Protein AF-A0A2L0AEU3-F1 (afdb_monomer_lite)

Structure (mmCIF, N/CA/C/O backbone):
data_AF-A0A2L0AEU3-F1
#
_entry.id   AF-A0A2L0AEU3-F1
#
loop_
_atom_site.group_PDB
_atom_site.id
_atom_site.type_symbol
_atom_site.label_atom_id
_atom_site.label_alt_id
_atom_site.label_comp_id
_atom_site.label_asym_id
_atom_site.label_entity_id
_atom_site.label_seq_id
_atom_site.pdbx_PDB_ins_code
_atom_site.Cartn_x
_atom_site.Cartn_y
_atom_site.Cartn_z
_atom_site.occupancy
_atom_site.B_iso_or_equiv
_atom_site.auth_seq_id
_atom_site.auth_comp_id
_atom_site.auth_asym_id
_atom_site.auth_atom_id
_atom_site.pdbx_PDB_model_num
ATOM 1 N N . MET A 1 1 ? -50.085 -30.627 -46.571 1.00 48.84 1 MET A N 1
ATOM 2 C CA . MET A 1 1 ? -48.991 -30.642 -47.568 1.00 48.84 1 MET A CA 1
ATOM 3 C C . MET A 1 1 ? -47.968 -29.593 -47.176 1.00 48.84 1 MET A C 1
ATOM 5 O O . MET A 1 1 ? -48.376 -28.457 -46.988 1.00 48.84 1 MET A O 1
ATOM 9 N N . GLY A 1 2 ? -46.689 -29.952 -47.045 1.00 48.53 2 GLY A N 1
ATOM 10 C CA . GLY A 1 2 ? -45.619 -28.964 -46.838 1.00 48.53 2 GLY A CA 1
ATOM 11 C C . GLY A 1 2 ? -44.464 -29.453 -45.970 1.00 48.53 2 GLY A C 1
ATOM 12 O O . GLY A 1 2 ? -44.233 -28.909 -44.905 1.00 48.53 2 GLY A O 1
ATOM 13 N N . LEU A 1 3 ? -43.831 -30.529 -46.438 1.00 50.44 3 LEU A N 1
ATOM 14 C CA . LEU A 1 3 ? -42.564 -31.155 -46.047 1.00 50.44 3 LEU A CA 1
ATOM 15 C C . LEU A 1 3 ? -41.713 -30.482 -44.942 1.00 50.44 3 LEU A C 1
ATOM 17 O O . LEU A 1 3 ? -41.076 -29.451 -45.139 1.00 50.44 3 LEU A O 1
ATOM 21 N N . VAL A 1 4 ? -41.628 -31.187 -43.813 1.00 47.75 4 VAL A N 1
ATOM 22 C CA . VAL A 1 4 ? -40.606 -31.059 -42.771 1.00 47.75 4 VAL A CA 1
ATOM 23 C C . VAL A 1 4 ? -39.294 -31.625 -43.324 1.00 47.75 4 VAL A C 1
ATOM 25 O O . VAL A 1 4 ? -39.238 -32.816 -43.628 1.00 47.75 4 VAL A O 1
ATOM 28 N N . LEU A 1 5 ? -38.242 -30.811 -43.450 1.00 52.09 5 LEU A N 1
ATOM 29 C CA . LEU A 1 5 ? -36.893 -31.313 -43.724 1.00 52.09 5 LEU A CA 1
ATOM 30 C C . LEU A 1 5 ? -36.106 -31.375 -42.411 1.00 52.09 5 LEU A C 1
ATOM 32 O O . LEU A 1 5 ? -35.445 -30.424 -42.003 1.00 52.09 5 LEU A O 1
ATOM 36 N N . ALA A 1 6 ? -36.232 -32.517 -41.737 1.00 53.06 6 ALA A N 1
ATOM 37 C CA . ALA A 1 6 ? -35.379 -32.919 -40.632 1.00 53.06 6 ALA A CA 1
ATOM 38 C C . ALA A 1 6 ? -34.001 -33.316 -41.186 1.00 53.06 6 ALA A C 1
ATOM 40 O O . ALA A 1 6 ? -33.877 -34.330 -41.871 1.00 53.06 6 ALA A O 1
ATOM 41 N N . MET A 1 7 ? -32.969 -32.520 -40.905 1.00 55.75 7 MET A N 1
ATOM 42 C CA . MET A 1 7 ? -31.580 -32.940 -41.102 1.00 55.75 7 MET A CA 1
ATOM 43 C C . MET A 1 7 ? -31.119 -33.702 -39.859 1.00 55.75 7 MET A C 1
ATOM 45 O O . MET A 1 7 ? -31.193 -33.213 -38.733 1.00 55.75 7 MET A O 1
ATOM 49 N N . LEU A 1 8 ? -30.714 -34.943 -40.113 1.00 56.66 8 LEU A N 1
ATOM 50 C CA . LEU A 1 8 ? -30.358 -35.987 -39.167 1.00 56.66 8 LEU A CA 1
ATOM 51 C C . LEU A 1 8 ? -29.141 -35.618 -38.308 1.00 56.66 8 LEU A C 1
ATOM 53 O O . LEU A 1 8 ? -28.083 -35.245 -38.809 1.00 56.66 8 LEU A O 1
ATOM 57 N N . THR A 1 9 ? -29.279 -35.866 -37.009 1.00 51.97 9 THR A N 1
ATOM 58 C CA . THR A 1 9 ? -28.184 -36.098 -36.070 1.00 51.97 9 THR A CA 1
ATOM 59 C C . THR A 1 9 ? -27.458 -37.397 -36.428 1.00 51.97 9 THR A C 1
ATOM 61 O O . THR A 1 9 ? -28.048 -38.475 -36.339 1.00 51.97 9 THR A O 1
ATOM 64 N N . ALA A 1 10 ? -26.173 -37.314 -36.762 1.00 57.69 10 ALA A N 1
ATOM 65 C CA . ALA A 1 10 ? -25.262 -38.454 -36.754 1.00 57.69 10 ALA A CA 1
ATOM 66 C C . ALA A 1 10 ? -24.103 -38.135 -35.805 1.00 57.69 10 ALA A C 1
ATOM 68 O O . ALA A 1 10 ? -23.153 -37.439 -36.156 1.00 57.69 10 ALA A O 1
ATOM 69 N N . GLY A 1 11 ? -24.217 -38.620 -34.569 1.00 49.72 11 GLY A N 1
ATOM 70 C CA . GLY A 1 11 ? -23.072 -38.773 -33.687 1.00 49.72 11 GLY A CA 1
ATOM 71 C C . GLY A 1 11 ? -22.268 -39.997 -34.113 1.00 49.72 11 GLY A C 1
ATOM 72 O O . GLY A 1 11 ? -22.802 -41.100 -34.144 1.00 49.72 11 GLY A O 1
ATOM 73 N N . CYS A 1 12 ? -20.977 -39.806 -34.375 1.00 54.62 12 CYS A N 1
ATOM 74 C CA . CYS A 1 12 ? -19.969 -40.854 -34.268 1.00 54.62 12 CYS A CA 1
ATOM 75 C C . CYS A 1 12 ? -18.739 -40.264 -33.573 1.00 54.62 12 CYS A C 1
ATOM 77 O O . CYS A 1 12 ? -17.966 -39.504 -34.148 1.00 54.62 12 CYS A O 1
ATOM 79 N N . SER A 1 13 ? -18.580 -40.622 -32.303 1.00 44.75 13 SER A N 1
ATOM 80 C CA . SER A 1 13 ? -17.341 -40.487 -31.548 1.00 44.75 13 SER A CA 1
ATOM 81 C C . SER A 1 13 ? -16.258 -41.396 -32.137 1.00 44.75 13 SER A C 1
ATOM 83 O O . SER A 1 13 ? -16.485 -42.600 -32.208 1.00 44.75 13 SER A O 1
ATOM 85 N N . ARG A 1 14 ? -15.068 -40.866 -32.451 1.00 47.88 14 ARG A N 1
ATOM 86 C CA . ARG A 1 14 ? -13.763 -41.486 -32.126 1.00 47.88 14 ARG A CA 1
ATOM 87 C C . ARG A 1 14 ? -12.619 -40.533 -32.498 1.00 47.88 14 ARG A C 1
ATOM 89 O O . ARG A 1 14 ? -12.426 -40.209 -33.663 1.00 47.88 14 ARG A O 1
ATOM 96 N N . ALA A 1 15 ? -11.845 -40.127 -31.497 1.00 51.28 15 ALA A N 1
ATOM 97 C CA . ALA A 1 15 ? -10.511 -39.574 -31.692 1.00 51.28 15 ALA A CA 1
ATOM 98 C C . ALA A 1 15 ? -9.550 -40.685 -32.161 1.00 51.28 15 ALA A C 1
ATOM 100 O O . ALA A 1 15 ? -9.611 -41.785 -31.599 1.00 51.28 15 ALA A O 1
ATOM 101 N N . PRO A 1 16 ? -8.631 -40.425 -33.107 1.00 52.62 16 PRO A N 1
ATOM 102 C CA . PRO A 1 16 ? -7.415 -41.206 -33.218 1.00 52.62 16 PRO A CA 1
ATOM 103 C C . PRO A 1 16 ? -6.372 -40.631 -32.252 1.00 52.62 16 PRO A C 1
ATOM 105 O O . PRO A 1 16 ? -5.873 -39.518 -32.410 1.00 52.62 16 PRO A O 1
ATOM 108 N N . ALA A 1 17 ? -6.085 -41.409 -31.212 1.00 43.78 17 ALA A N 1
ATOM 109 C CA . ALA A 1 17 ? -4.889 -41.275 -30.404 1.00 43.78 17 ALA A CA 1
ATOM 110 C C . ALA A 1 17 ? -3.723 -41.925 -31.161 1.00 43.78 17 ALA A C 1
ATOM 112 O O . ALA A 1 17 ? -3.567 -43.132 -31.104 1.00 43.78 17 ALA A O 1
ATOM 113 N N . GLU A 1 18 ? -2.921 -41.128 -31.857 1.00 39.44 18 GLU A N 1
ATOM 114 C CA . GLU A 1 18 ? -1.582 -41.480 -32.349 1.00 39.44 18 GLU A CA 1
ATOM 115 C C . GLU A 1 18 ? -0.962 -40.134 -32.745 1.00 39.44 18 GLU A C 1
ATOM 117 O O . GLU A 1 18 ? -1.414 -39.483 -33.674 1.00 39.44 18 GLU A O 1
ATOM 122 N N . GLN A 1 19 ? -0.068 -39.533 -31.966 1.00 41.22 19 GLN A N 1
ATOM 123 C CA . GLN A 1 19 ? 1.289 -40.028 -31.823 1.00 41.22 19 GLN A CA 1
ATOM 124 C C . GLN A 1 19 ? 1.893 -39.473 -30.524 1.00 41.22 19 GLN A C 1
ATOM 126 O O . GLN A 1 19 ? 2.400 -38.353 -30.466 1.00 41.22 19 GLN A O 1
ATOM 131 N N . ARG A 1 20 ? 1.848 -40.274 -29.451 1.00 46.00 20 ARG A N 1
ATOM 132 C CA . ARG A 1 20 ? 2.764 -40.100 -28.320 1.00 46.00 20 ARG A CA 1
ATOM 133 C C . ARG A 1 20 ? 4.155 -40.456 -28.831 1.00 46.00 20 ARG A C 1
ATOM 135 O O . ARG A 1 20 ? 4.507 -41.631 -28.884 1.00 46.00 20 ARG A O 1
ATOM 142 N N . ARG A 1 21 ? 4.950 -39.455 -29.203 1.00 48.62 21 ARG A N 1
ATOM 143 C CA . ARG A 1 21 ? 6.402 -39.622 -29.192 1.00 48.62 21 ARG A CA 1
ATOM 144 C C . ARG A 1 21 ? 6.803 -39.612 -27.721 1.00 48.62 21 ARG A C 1
ATOM 146 O O . ARG A 1 21 ? 6.841 -38.570 -27.077 1.00 48.62 21 ARG A O 1
ATOM 153 N N . ALA A 1 22 ? 6.934 -40.811 -27.168 1.00 45.62 22 ALA A N 1
ATOM 154 C CA . ALA A 1 22 ? 7.604 -41.020 -25.904 1.00 45.62 22 ALA A CA 1
ATOM 155 C C . ALA A 1 22 ? 9.075 -40.665 -26.115 1.00 45.62 22 ALA A C 1
ATOM 157 O O . ALA A 1 22 ? 9.772 -41.357 -26.851 1.00 45.62 22 ALA A O 1
ATOM 158 N N . GLU A 1 23 ? 9.529 -39.594 -25.480 1.00 48.97 23 GLU A N 1
ATOM 159 C CA . GLU A 1 23 ? 10.949 -39.379 -25.255 1.00 48.97 23 GLU A CA 1
ATOM 160 C C . GLU A 1 23 ? 11.122 -39.039 -23.778 1.00 48.97 23 GLU A C 1
ATOM 162 O O . GLU A 1 23 ? 10.753 -37.969 -23.302 1.00 48.97 23 GLU A O 1
ATOM 167 N N . ALA A 1 24 ? 11.585 -40.033 -23.030 1.00 54.53 24 ALA A N 1
ATOM 168 C CA . ALA A 1 24 ? 12.117 -39.903 -21.686 1.00 54.53 24 ALA A CA 1
ATOM 169 C C . ALA A 1 24 ? 13.167 -41.013 -21.499 1.00 54.53 24 ALA A C 1
ATOM 171 O O . ALA A 1 24 ? 12.990 -42.085 -22.084 1.00 54.53 24 ALA A O 1
ATOM 172 N N . PRO A 1 25 ? 14.186 -40.851 -20.639 1.00 46.66 25 PRO A N 1
ATOM 173 C CA . PRO A 1 25 ? 14.686 -39.629 -20.010 1.00 46.66 25 PRO A CA 1
ATOM 174 C C . PRO A 1 25 ? 16.158 -39.370 -20.395 1.00 46.66 25 PRO A C 1
ATOM 176 O O . PRO A 1 25 ? 16.988 -40.277 -20.347 1.00 46.66 25 PRO A O 1
ATOM 179 N N . ALA A 1 26 ? 16.518 -38.125 -20.715 1.00 47.47 26 ALA A N 1
ATOM 180 C CA . ALA A 1 26 ? 17.917 -37.727 -20.608 1.00 47.47 26 ALA A CA 1
ATOM 181 C C . ALA A 1 26 ? 18.204 -37.495 -19.121 1.00 47.47 26 ALA A C 1
ATOM 183 O O . ALA A 1 26 ? 17.521 -36.733 -18.438 1.00 47.47 26 ALA A O 1
ATOM 184 N N . THR A 1 27 ? 19.155 -38.268 -18.629 1.00 50.38 27 THR A N 1
ATOM 185 C CA . THR A 1 27 ? 19.671 -38.314 -17.269 1.00 50.38 27 THR A CA 1
ATOM 186 C C . THR A 1 27 ? 20.033 -36.939 -16.722 1.00 50.38 27 THR A C 1
ATOM 188 O O . THR A 1 27 ? 20.558 -36.085 -17.430 1.00 50.38 27 THR A O 1
ATOM 191 N N . ALA A 1 28 ? 19.776 -36.763 -15.427 1.00 47.03 28 ALA A N 1
ATOM 192 C CA . ALA A 1 28 ? 20.256 -35.647 -14.639 1.00 47.03 28 ALA A CA 1
ATOM 193 C C . ALA A 1 28 ? 21.783 -35.514 -14.736 1.00 47.03 28 ALA A C 1
ATOM 195 O O . ALA A 1 28 ? 22.503 -36.457 -14.419 1.00 47.03 28 ALA A O 1
ATOM 196 N N . GLU A 1 29 ? 22.255 -34.313 -15.058 1.00 42.41 29 GLU A N 1
ATOM 197 C CA . GLU A 1 29 ? 23.550 -33.834 -14.591 1.00 42.41 29 GLU A CA 1
ATOM 198 C C . GLU A 1 29 ? 23.344 -32.480 -13.919 1.00 42.41 29 GLU A C 1
ATOM 200 O O . GLU A 1 29 ? 23.136 -31.441 -14.545 1.00 42.41 29 GLU A O 1
ATOM 205 N N . ALA A 1 30 ? 23.353 -32.527 -12.590 1.00 50.22 30 ALA A N 1
ATOM 206 C CA . ALA A 1 30 ? 23.619 -31.372 -11.770 1.00 50.22 30 ALA A CA 1
ATOM 207 C C . ALA A 1 30 ? 25.070 -30.950 -12.024 1.00 50.22 30 ALA A C 1
ATOM 209 O O . ALA A 1 30 ? 25.998 -31.606 -11.559 1.00 50.22 30 ALA A O 1
ATOM 210 N N . VAL A 1 31 ? 25.265 -29.831 -12.716 1.00 47.94 31 VAL A N 1
ATOM 211 C CA . VAL A 1 31 ? 26.509 -29.066 -12.630 1.00 47.94 31 VAL A CA 1
ATOM 212 C C . VAL A 1 31 ? 26.200 -27.751 -11.940 1.00 47.94 31 VAL A C 1
ATOM 214 O O . VAL A 1 31 ? 25.937 -26.712 -12.536 1.00 47.94 31 VAL A O 1
ATOM 217 N N . ASN A 1 32 ? 26.210 -27.846 -10.613 1.00 54.28 32 ASN A N 1
ATOM 218 C CA . ASN A 1 32 ? 26.550 -26.734 -9.752 1.00 54.28 32 ASN A CA 1
ATOM 219 C C . ASN A 1 32 ? 27.941 -26.235 -10.173 1.00 54.28 32 ASN A C 1
ATOM 221 O O . ASN A 1 32 ? 28.959 -26.786 -9.765 1.00 54.28 32 ASN A O 1
ATOM 225 N N . ALA A 1 33 ? 27.972 -25.228 -11.033 1.00 46.72 33 ALA A N 1
ATOM 226 C CA . ALA A 1 33 ? 29.150 -24.425 -11.289 1.00 46.72 33 ALA A CA 1
ATOM 227 C C . ALA A 1 33 ? 28.758 -22.972 -11.037 1.00 46.72 33 ALA A C 1
ATOM 229 O O . ALA A 1 33 ? 28.562 -22.179 -11.956 1.00 46.72 33 ALA A O 1
ATOM 230 N N . ALA A 1 34 ? 28.636 -22.633 -9.752 1.00 49.84 34 ALA A N 1
ATOM 231 C CA . ALA A 1 34 ? 28.973 -21.294 -9.312 1.00 49.84 34 ALA A CA 1
ATOM 232 C C . ALA A 1 34 ? 30.407 -21.032 -9.790 1.00 49.84 34 ALA A C 1
ATOM 234 O O . ALA A 1 34 ? 31.375 -21.506 -9.194 1.00 49.84 34 ALA A O 1
ATOM 235 N N . ALA A 1 35 ? 30.541 -20.349 -10.926 1.00 51.91 35 ALA A N 1
ATOM 236 C CA . ALA A 1 35 ? 31.807 -19.753 -11.295 1.00 51.91 35 ALA A CA 1
ATOM 237 C C . ALA A 1 35 ? 32.244 -18.885 -10.105 1.00 51.91 35 ALA A C 1
ATOM 239 O O . ALA A 1 35 ? 31.406 -18.144 -9.575 1.00 51.91 35 ALA A O 1
ATOM 240 N N . PRO A 1 36 ? 33.504 -18.962 -9.645 1.00 48.50 36 PRO A N 1
ATOM 241 C CA . PRO A 1 36 ? 33.986 -17.964 -8.716 1.00 48.50 36 PRO A CA 1
ATOM 242 C C . PRO A 1 36 ? 33.870 -16.631 -9.449 1.00 48.50 36 PRO A C 1
ATOM 244 O O . PRO A 1 36 ? 34.600 -16.376 -10.408 1.00 48.50 36 PRO A O 1
ATOM 247 N N . VAL A 1 37 ? 32.928 -15.788 -9.018 1.00 53.03 37 VAL A N 1
ATOM 248 C CA . VAL A 1 37 ? 33.073 -14.352 -9.227 1.00 53.03 37 VAL A CA 1
ATOM 249 C C . VAL A 1 37 ? 34.494 -14.040 -8.762 1.00 53.03 37 VAL A C 1
ATOM 251 O O . VAL A 1 37 ? 34.820 -14.361 -7.612 1.00 53.03 37 VAL A O 1
ATOM 254 N N . PRO A 1 38 ? 35.391 -13.541 -9.633 1.00 56.31 38 PRO A N 1
ATOM 255 C CA . PRO A 1 38 ? 36.678 -13.089 -9.154 1.00 56.31 38 PRO A CA 1
ATOM 256 C C . PRO A 1 38 ? 36.357 -12.082 -8.061 1.00 56.31 38 PRO A C 1
ATOM 258 O O . PRO A 1 38 ? 35.607 -11.133 -8.295 1.00 56.31 38 PRO A O 1
ATOM 261 N N . ASN A 1 39 ? 36.842 -12.361 -6.851 1.00 52.66 39 ASN A N 1
ATOM 262 C CA . ASN A 1 39 ? 36.797 -11.422 -5.750 1.00 52.66 39 ASN A CA 1
ATOM 263 C C . ASN A 1 39 ? 37.602 -10.219 -6.236 1.00 52.66 39 ASN A C 1
ATOM 265 O O . ASN A 1 39 ? 38.831 -10.213 -6.166 1.00 52.66 39 ASN A O 1
ATOM 269 N N . ALA A 1 40 ? 36.919 -9.275 -6.878 1.00 49.38 40 ALA A N 1
ATOM 270 C CA . ALA A 1 40 ? 37.499 -8.023 -7.277 1.00 49.38 40 ALA A CA 1
ATOM 271 C C . ALA A 1 40 ? 37.819 -7.344 -5.958 1.00 49.38 40 ALA A C 1
ATOM 273 O O . ALA A 1 40 ? 36.938 -6.811 -5.287 1.00 49.38 40 ALA A O 1
ATOM 274 N N . THR A 1 41 ? 39.080 -7.453 -5.551 1.00 48.78 41 THR A N 1
ATOM 275 C CA . THR A 1 41 ? 39.657 -6.607 -4.527 1.00 48.78 41 THR A CA 1
ATOM 276 C C . THR A 1 41 ? 39.339 -5.189 -4.964 1.00 48.78 41 THR A C 1
ATOM 278 O O . THR A 1 41 ? 39.966 -4.661 -5.883 1.00 48.78 41 THR A O 1
ATOM 281 N N . VAL A 1 42 ? 38.319 -4.591 -4.353 1.00 50.78 42 VAL A N 1
ATOM 282 C CA . VAL A 1 42 ? 38.135 -3.151 -4.386 1.00 50.78 42 VAL A CA 1
ATOM 283 C C . VAL A 1 42 ? 39.385 -2.627 -3.703 1.00 50.78 42 VAL A C 1
ATOM 285 O O . VAL A 1 42 ? 39.515 -2.655 -2.480 1.00 50.78 42 VAL A O 1
ATOM 288 N N . ALA A 1 43 ? 40.379 -2.276 -4.518 1.00 47.28 43 ALA A N 1
ATOM 289 C CA . ALA A 1 43 ? 41.467 -1.439 -4.081 1.00 47.28 43 ALA A CA 1
ATOM 290 C C . ALA A 1 43 ? 40.792 -0.241 -3.423 1.00 47.28 43 ALA A C 1
ATOM 292 O O . ALA A 1 43 ? 39.937 0.402 -4.033 1.00 47.28 43 ALA A O 1
ATOM 293 N N . ASN A 1 44 ? 41.111 -0.014 -2.154 1.00 59.69 44 ASN A N 1
ATOM 294 C CA . ASN A 1 44 ? 40.694 1.170 -1.437 1.00 59.69 44 ASN A CA 1
ATOM 295 C C . ASN A 1 44 ? 41.317 2.365 -2.169 1.00 59.69 44 ASN A C 1
ATOM 297 O O . ASN A 1 44 ? 42.465 2.731 -1.916 1.00 59.69 44 ASN A O 1
ATOM 301 N N . VAL A 1 45 ? 40.610 2.895 -3.167 1.00 52.00 45 VAL A N 1
ATOM 302 C CA . VAL A 1 45 ? 40.982 4.135 -3.830 1.00 52.00 45 VAL A CA 1
ATOM 303 C C . VAL A 1 45 ? 40.692 5.205 -2.797 1.00 52.00 45 VAL A C 1
ATOM 305 O O . VAL A 1 45 ? 39.542 5.587 -2.592 1.00 52.00 45 VAL A O 1
ATOM 308 N N . ALA A 1 46 ? 41.744 5.619 -2.092 1.00 53.47 46 ALA A N 1
ATOM 309 C CA . ALA A 1 46 ? 41.711 6.800 -1.256 1.00 53.47 46 ALA A CA 1
ATOM 310 C C . ALA A 1 46 ? 41.113 7.936 -2.092 1.00 53.47 46 ALA A C 1
ATOM 312 O O . ALA A 1 46 ? 41.667 8.311 -3.129 1.00 53.47 46 ALA A O 1
ATOM 313 N N . ALA A 1 47 ? 39.949 8.425 -1.669 1.00 52.09 47 ALA A N 1
ATOM 314 C CA . ALA A 1 47 ? 39.353 9.609 -2.254 1.00 52.09 47 ALA A CA 1
ATOM 315 C C . ALA A 1 47 ? 40.388 10.748 -2.218 1.00 52.09 47 ALA A C 1
ATOM 317 O O . ALA A 1 47 ? 41.124 10.863 -1.230 1.00 52.09 47 ALA A O 1
ATOM 318 N N . PRO A 1 48 ? 40.479 11.586 -3.265 1.00 51.16 48 PRO A N 1
ATOM 319 C CA . PRO A 1 48 ? 41.255 12.809 -3.172 1.00 51.16 48 PRO A CA 1
ATOM 320 C C . PRO A 1 48 ? 40.675 13.637 -2.025 1.00 51.16 48 PRO A C 1
ATOM 322 O O . PRO A 1 48 ? 39.508 14.024 -2.058 1.00 51.16 48 PRO A O 1
ATOM 325 N N . VAL A 1 49 ? 41.492 13.862 -0.997 1.00 55.56 49 VAL A N 1
ATOM 326 C CA . VAL A 1 49 ? 41.219 14.822 0.070 1.00 55.56 49 VAL A CA 1
ATOM 327 C C . VAL A 1 49 ? 41.130 16.202 -0.571 1.00 55.56 49 VAL A C 1
ATOM 329 O O . VAL A 1 49 ? 42.131 16.867 -0.824 1.00 55.56 49 VAL A O 1
ATOM 332 N N . VAL A 1 50 ? 39.915 16.598 -0.934 1.00 55.38 50 VAL A N 1
ATOM 333 C CA . VAL A 1 50 ? 39.612 18.000 -1.176 1.00 55.38 50 VAL A CA 1
ATOM 334 C C . VAL A 1 50 ? 39.712 18.690 0.178 1.00 55.38 50 VAL A C 1
ATOM 336 O O . VAL A 1 50 ? 39.055 18.303 1.141 1.00 55.38 50 VAL A O 1
ATOM 339 N N . ASP A 1 51 ? 40.638 19.638 0.260 1.00 56.81 51 ASP A N 1
ATOM 340 C CA . ASP A 1 51 ? 40.878 20.491 1.418 1.00 56.81 51 ASP A CA 1
ATOM 341 C C . ASP A 1 51 ? 39.652 21.408 1.579 1.00 56.81 51 ASP A C 1
ATOM 343 O O . ASP A 1 51 ? 39.584 22.506 1.024 1.00 56.81 51 ASP A O 1
ATOM 347 N N . GLU A 1 52 ? 38.603 20.896 2.226 1.00 55.47 52 GLU A N 1
ATOM 348 C CA . GLU A 1 52 ? 37.441 21.693 2.601 1.00 55.47 52 GLU A CA 1
ATOM 349 C C . GLU A 1 52 ? 37.768 22.452 3.895 1.00 55.47 52 GLU A C 1
ATOM 351 O O . GLU A 1 52 ? 38.140 21.827 4.896 1.00 55.47 52 GLU A O 1
ATOM 356 N N . PRO A 1 53 ? 37.644 23.793 3.928 1.00 58.28 53 PRO A N 1
ATOM 357 C CA . PRO A 1 53 ? 37.872 24.543 5.151 1.00 58.28 53 PRO A CA 1
ATOM 358 C C . PRO A 1 53 ? 36.861 24.099 6.211 1.00 58.28 53 PRO A C 1
ATOM 360 O O . PRO A 1 53 ? 35.650 24.160 5.999 1.00 58.28 53 PRO A O 1
ATOM 363 N N . ALA A 1 54 ? 37.369 23.668 7.367 1.00 61.44 54 ALA A N 1
ATOM 364 C CA . ALA A 1 54 ? 36.562 23.276 8.513 1.00 61.44 54 ALA A CA 1
ATOM 365 C C . ALA A 1 54 ? 35.651 24.438 8.945 1.00 61.44 54 ALA A C 1
ATOM 367 O O . ALA A 1 54 ? 36.088 25.404 9.575 1.00 61.44 54 ALA A O 1
ATOM 368 N N . VAL A 1 55 ? 34.367 24.346 8.605 1.00 53.38 55 VAL A N 1
ATOM 369 C CA . VAL A 1 55 ? 33.339 25.243 9.129 1.00 53.38 55 VAL A CA 1
ATOM 370 C C . VAL A 1 55 ? 33.119 24.876 10.593 1.00 53.38 55 VAL A C 1
ATOM 372 O O . VAL A 1 55 ? 32.582 23.822 10.926 1.00 53.38 55 VAL A O 1
ATOM 375 N N . SER A 1 56 ? 33.604 25.746 11.475 1.00 54.31 56 SER A N 1
ATOM 376 C CA . SER A 1 56 ? 33.503 25.607 12.924 1.00 54.31 56 SER A CA 1
ATOM 377 C C . SER A 1 56 ? 32.041 25.747 13.359 1.00 54.31 56 SER A C 1
ATOM 379 O O . SER A 1 56 ? 31.526 26.857 13.492 1.00 54.31 56 SER A O 1
ATOM 381 N N . LEU A 1 57 ? 31.357 24.624 13.589 1.00 55.41 57 LEU A N 1
ATOM 382 C CA . LEU A 1 57 ? 30.015 24.583 14.179 1.00 55.41 57 LEU A CA 1
ATOM 383 C C . LEU A 1 57 ? 30.090 24.786 15.698 1.00 55.41 57 LEU A C 1
ATOM 385 O O . LEU A 1 57 ? 29.747 23.911 16.486 1.00 55.41 57 LEU A O 1
ATOM 389 N N . THR A 1 58 ? 30.556 25.952 16.131 1.00 53.91 58 THR A N 1
ATOM 390 C CA . THR A 1 58 ? 30.469 26.378 17.531 1.00 53.91 58 THR A CA 1
ATOM 391 C C . THR A 1 58 ? 29.434 27.480 17.634 1.00 53.91 58 THR A C 1
ATOM 393 O O . THR A 1 58 ? 29.801 28.646 17.521 1.00 53.91 58 THR A O 1
ATOM 396 N N . SER A 1 59 ? 28.159 27.104 17.789 1.00 54.88 59 SER A N 1
ATOM 397 C CA . SER A 1 59 ? 27.098 27.867 18.480 1.00 54.88 59 SER A CA 1
ATOM 398 C C . SER A 1 59 ? 25.753 27.129 18.371 1.00 54.88 59 SER A C 1
ATOM 400 O O . SER A 1 59 ? 24.903 27.496 17.565 1.00 54.88 59 SER A O 1
ATOM 402 N N . VAL A 1 60 ? 25.537 26.095 19.188 1.00 64.44 60 VAL A N 1
ATOM 403 C CA . VAL A 1 60 ? 24.169 25.776 19.633 1.00 64.44 60 VAL A CA 1
ATOM 404 C C . VAL A 1 60 ? 23.936 26.555 20.931 1.00 64.44 60 VAL A C 1
ATOM 406 O O . VAL A 1 60 ? 24.805 26.505 21.803 1.00 64.44 60 VAL A O 1
ATOM 409 N N . PRO A 1 61 ? 22.853 27.341 21.065 1.00 60.41 61 PRO A N 1
ATOM 410 C CA . PRO A 1 61 ? 22.548 28.005 22.323 1.00 60.41 61 PRO A CA 1
ATOM 411 C C . PRO A 1 61 ? 22.293 26.965 23.418 1.00 60.41 61 PRO A C 1
ATOM 413 O O . PRO A 1 61 ? 21.588 25.980 23.207 1.00 60.41 61 PRO A O 1
ATOM 416 N N . ASP A 1 62 ? 22.905 27.220 24.571 1.00 60.62 62 ASP A N 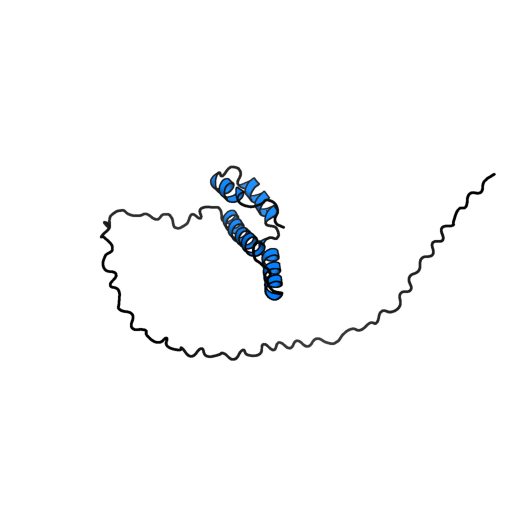1
ATOM 417 C CA . ASP A 1 62 ? 22.822 26.454 25.812 1.00 60.62 62 ASP A CA 1
ATOM 418 C C . ASP A 1 62 ? 21.348 26.330 26.247 1.00 60.62 62 ASP A C 1
ATOM 420 O O . ASP A 1 62 ? 20.735 27.290 26.721 1.00 60.62 62 ASP A O 1
ATOM 424 N N . LEU A 1 63 ? 20.743 25.166 26.002 1.00 60.75 63 LEU A N 1
ATOM 425 C CA . LEU A 1 63 ? 19.438 24.810 26.553 1.00 60.75 63 LEU A CA 1
ATOM 426 C C . LEU A 1 63 ? 19.674 24.211 27.948 1.00 60.75 63 LEU A C 1
ATOM 428 O O . LEU A 1 63 ? 20.493 23.296 28.069 1.00 60.75 63 LEU A O 1
ATOM 432 N N . PRO A 1 64 ? 18.994 24.701 29.003 1.00 61.12 64 PRO A N 1
ATOM 433 C CA . PRO A 1 64 ? 19.291 24.298 30.370 1.00 61.12 64 PRO A CA 1
ATOM 434 C C . PRO A 1 64 ? 19.046 22.800 30.575 1.00 61.12 64 PRO A C 1
ATOM 436 O O . PRO A 1 64 ? 17.963 22.273 30.317 1.00 61.12 64 PRO A O 1
ATOM 439 N N . ALA A 1 65 ? 20.076 22.121 31.077 1.00 61.09 65 ALA A N 1
ATOM 440 C CA . ALA A 1 65 ? 20.055 20.715 31.447 1.00 61.09 65 ALA A CA 1
ATOM 441 C C . ALA A 1 65 ? 19.303 20.500 32.772 1.00 61.09 65 ALA A C 1
ATOM 443 O O . ALA A 1 65 ? 19.921 20.196 33.790 1.00 61.09 65 ALA A O 1
ATOM 444 N N . ASN A 1 66 ? 17.980 20.680 32.790 1.00 64.19 66 ASN A N 1
ATOM 445 C CA . ASN A 1 66 ? 17.145 20.250 33.916 1.00 64.19 66 ASN A CA 1
ATOM 446 C C . ASN A 1 66 ? 15.651 20.121 33.586 1.00 64.19 66 ASN A C 1
ATOM 448 O O . ASN A 1 66 ? 14.814 20.514 34.385 1.00 64.19 66 ASN A O 1
ATOM 452 N N . GLU A 1 67 ? 15.296 19.497 32.474 1.00 58.34 67 GLU A N 1
ATOM 453 C CA . GLU A 1 67 ? 13.998 18.829 32.388 1.00 58.34 67 GLU A CA 1
ATOM 454 C C . GLU A 1 67 ? 14.335 17.393 32.012 1.00 58.34 67 GLU A C 1
ATOM 456 O O . GLU A 1 67 ? 14.937 17.142 30.967 1.00 58.34 67 GLU A O 1
ATOM 461 N N . ALA A 1 68 ? 14.055 16.452 32.911 1.00 58.97 68 ALA A N 1
ATOM 462 C CA . ALA A 1 68 ? 14.115 15.042 32.581 1.00 58.97 68 ALA A CA 1
ATOM 463 C C . ALA A 1 68 ? 13.103 14.817 31.457 1.00 58.97 68 ALA A C 1
ATOM 465 O O . ALA A 1 68 ? 11.914 14.638 31.707 1.00 58.97 68 ALA A O 1
ATOM 466 N N . VAL A 1 69 ? 13.576 14.876 30.213 1.00 57.41 69 VAL A N 1
ATOM 467 C CA . VAL A 1 69 ? 12.838 14.378 29.065 1.00 57.41 69 VAL A CA 1
ATOM 468 C C . VAL A 1 69 ? 12.825 12.873 29.265 1.00 57.41 69 VAL A C 1
ATOM 470 O O . VAL A 1 69 ? 13.718 12.153 28.821 1.00 57.41 69 VAL A O 1
ATOM 473 N N . THR A 1 70 ? 11.860 12.393 30.044 1.00 52.53 70 THR A N 1
ATOM 474 C CA . THR A 1 70 ? 11.480 10.993 30.045 1.00 52.53 70 THR A CA 1
ATOM 475 C C . THR A 1 70 ? 10.917 10.741 28.657 1.00 52.53 70 THR A C 1
ATOM 477 O O . THR A 1 70 ? 9.719 10.862 28.414 1.00 52.53 70 THR A O 1
ATOM 480 N N . ASN A 1 71 ? 11.810 10.463 27.708 1.00 58.09 71 ASN A N 1
ATOM 481 C CA . ASN A 1 71 ? 11.455 9.822 26.459 1.00 58.09 71 ASN A CA 1
ATOM 482 C C . ASN A 1 71 ? 11.019 8.395 26.802 1.00 58.09 71 ASN A C 1
ATOM 484 O O . ASN A 1 71 ? 11.688 7.425 26.481 1.00 58.09 71 ASN A O 1
ATOM 488 N N . GLU A 1 72 ? 9.843 8.263 27.408 1.00 52.12 72 GLU A N 1
ATOM 489 C CA . GLU A 1 72 ? 9.032 7.045 27.380 1.00 52.12 72 GLU A CA 1
ATOM 490 C C . GLU A 1 72 ? 8.375 6.901 25.990 1.00 52.12 72 GLU A C 1
ATOM 492 O O . GLU A 1 72 ? 7.214 6.532 25.856 1.00 52.12 72 GLU A O 1
ATOM 497 N N . ALA A 1 73 ? 9.116 7.251 24.934 1.00 55.41 73 ALA A N 1
ATOM 498 C CA . ALA A 1 73 ? 8.757 7.049 23.535 1.00 55.41 73 ALA A CA 1
ATOM 499 C C . ALA A 1 73 ? 9.603 5.932 22.900 1.00 55.41 73 ALA A C 1
ATOM 501 O O . ALA A 1 73 ? 9.527 5.693 21.698 1.00 55.41 73 ALA A O 1
ATOM 502 N N . GLU A 1 74 ? 10.391 5.209 23.696 1.00 50.41 74 GLU A N 1
ATOM 503 C CA . GLU A 1 74 ? 10.921 3.908 23.304 1.00 50.41 74 GLU A CA 1
ATOM 504 C C . GLU A 1 74 ? 9.824 2.854 23.516 1.00 50.41 74 GLU A C 1
ATOM 506 O O . GLU A 1 74 ? 9.712 2.252 24.580 1.00 50.41 74 GLU A O 1
ATOM 511 N N . GLY A 1 75 ? 8.983 2.646 22.495 1.00 49.16 75 GLY A N 1
ATOM 512 C CA . GLY A 1 75 ? 8.204 1.404 22.384 1.00 49.16 75 GLY A CA 1
ATOM 513 C C . GLY A 1 75 ? 6.764 1.493 21.880 1.00 49.16 75 GLY A C 1
ATOM 514 O O . GLY A 1 75 ? 6.151 0.445 21.700 1.00 49.16 75 GLY A O 1
ATOM 515 N N . ALA A 1 76 ? 6.206 2.677 21.624 1.00 52.16 76 ALA A N 1
ATOM 516 C CA . ALA A 1 76 ? 4.868 2.783 21.041 1.00 52.16 76 ALA A CA 1
ATOM 517 C C . ALA A 1 76 ? 4.969 3.099 19.545 1.00 52.16 76 ALA A C 1
ATOM 519 O O . ALA A 1 76 ? 5.115 4.256 19.154 1.00 52.16 76 ALA A O 1
ATOM 520 N N . MET A 1 77 ? 4.887 2.070 18.696 1.00 61.94 77 MET A N 1
ATOM 521 C CA . MET A 1 77 ? 4.516 2.310 17.300 1.00 61.94 77 MET A CA 1
ATOM 522 C C . MET A 1 77 ? 3.147 3.014 17.290 1.00 61.94 77 MET A C 1
ATOM 524 O O . MET A 1 77 ? 2.271 2.620 18.065 1.00 61.94 77 MET A O 1
ATOM 528 N N . PRO A 1 78 ? 2.939 4.051 16.454 1.00 84.56 78 PRO A N 1
ATOM 529 C CA . PRO A 1 78 ? 1.701 4.836 16.469 1.00 84.56 78 PRO A CA 1
ATOM 530 C C . PRO A 1 78 ? 0.466 3.992 16.128 1.00 84.56 78 PRO A C 1
ATOM 532 O O . PRO A 1 78 ? -0.650 4.371 16.468 1.00 84.56 78 PRO A O 1
ATOM 535 N N . PHE A 1 79 ? 0.672 2.833 15.496 1.00 93.94 79 PHE A N 1
ATOM 536 C CA . PHE A 1 79 ? -0.364 1.866 15.172 1.00 93.94 79 PHE A CA 1
ATOM 537 C C . PHE A 1 79 ? 0.050 0.446 15.575 1.00 93.94 79 PHE A C 1
ATOM 539 O O . PHE A 1 79 ? 1.246 0.155 15.672 1.00 93.94 79 PHE A O 1
ATOM 546 N N . PRO A 1 80 ? -0.924 -0.465 15.751 1.00 96.31 80 PRO A N 1
ATOM 547 C CA . PRO A 1 80 ? -0.654 -1.891 15.907 1.00 96.31 80 PRO A CA 1
ATOM 548 C C . PRO A 1 80 ? 0.186 -2.446 14.753 1.00 96.31 80 PRO A C 1
ATOM 550 O O . PRO A 1 80 ? -0.024 -2.060 13.602 1.00 96.31 80 PRO A O 1
ATOM 553 N N . ASP A 1 81 ? 1.063 -3.407 15.041 1.00 96.44 81 ASP A N 1
ATOM 554 C CA . ASP A 1 81 ? 2.004 -3.973 14.062 1.00 96.44 81 ASP A CA 1
ATOM 555 C C . ASP A 1 81 ? 1.327 -4.403 12.757 1.00 96.44 81 ASP A C 1
ATOM 557 O O . ASP A 1 81 ? 1.784 -4.057 11.676 1.00 96.44 81 ASP A O 1
ATOM 561 N N . GLU A 1 82 ? 0.167 -5.064 12.825 1.00 97.12 82 GLU A N 1
ATOM 562 C CA . GLU A 1 82 ? -0.528 -5.527 11.618 1.00 97.12 82 GLU A CA 1
ATOM 563 C C . GLU A 1 82 ? -1.041 -4.397 10.710 1.00 97.12 82 GLU A C 1
ATOM 565 O O . GLU A 1 82 ? -1.189 -4.604 9.498 1.00 97.12 82 GLU A O 1
ATOM 570 N N . VAL A 1 83 ? -1.322 -3.227 11.294 1.00 98.12 83 VAL A N 1
ATOM 571 C CA . VAL A 1 83 ? -1.695 -2.006 10.573 1.00 98.12 83 VAL A CA 1
ATOM 572 C C . VAL A 1 83 ? -0.443 -1.415 9.942 1.00 98.12 83 VAL A C 1
ATOM 574 O O . VAL A 1 83 ? -0.447 -1.167 8.741 1.00 98.12 83 VAL A O 1
ATOM 577 N N . THR A 1 84 ? 0.640 -1.277 10.708 1.00 97.56 84 THR A N 1
ATOM 578 C CA . THR A 1 84 ? 1.927 -0.770 10.211 1.00 97.56 84 THR A CA 1
ATOM 579 C C . THR A 1 84 ? 2.468 -1.633 9.066 1.00 97.56 84 THR A C 1
ATOM 581 O O . THR A 1 84 ? 2.795 -1.110 8.004 1.00 97.56 84 THR A O 1
ATOM 584 N N . ASP A 1 85 ? 2.454 -2.958 9.213 1.00 97.62 85 ASP A N 1
ATOM 585 C CA . ASP A 1 85 ? 2.870 -3.909 8.178 1.00 97.62 85 ASP A CA 1
ATOM 586 C C . ASP A 1 85 ? 2.002 -3.813 6.921 1.00 97.62 85 ASP A C 1
ATOM 588 O O . ASP A 1 85 ? 2.479 -3.982 5.798 1.00 97.62 85 ASP A O 1
ATOM 592 N N . PHE A 1 86 ? 0.693 -3.593 7.090 1.00 98.56 86 PHE A N 1
ATOM 593 C CA . PHE A 1 86 ? -0.191 -3.357 5.955 1.00 98.56 86 PHE A CA 1
ATOM 594 C C . PHE A 1 86 ? 0.161 -2.057 5.235 1.00 98.56 86 PHE A C 1
ATOM 596 O O . PHE A 1 86 ? 0.259 -2.088 4.013 1.00 98.56 86 PHE A O 1
ATOM 603 N N . MET A 1 87 ? 0.361 -0.961 5.971 1.00 98.25 87 MET A N 1
ATOM 604 C CA . MET A 1 87 ? 0.698 0.341 5.393 1.00 98.25 87 MET A CA 1
ATOM 605 C C . MET A 1 87 ? 1.997 0.252 4.592 1.00 98.25 87 MET A C 1
ATOM 607 O O . MET A 1 87 ? 1.995 0.560 3.410 1.00 98.25 87 MET A O 1
ATOM 611 N N . VAL A 1 88 ? 3.058 -0.320 5.170 1.00 97.88 88 VAL A N 1
ATOM 612 C CA . VAL A 1 88 ? 4.348 -0.506 4.482 1.00 97.88 88 VAL A CA 1
ATOM 613 C C . VAL A 1 88 ? 4.200 -1.317 3.189 1.00 97.88 88 VAL A C 1
ATOM 615 O O . VAL A 1 88 ? 4.733 -0.941 2.145 1.00 97.88 88 VAL A O 1
ATOM 618 N N . MET A 1 89 ? 3.468 -2.431 3.234 1.00 98.31 89 MET A N 1
ATOM 619 C CA . MET A 1 89 ? 3.257 -3.278 2.058 1.00 98.31 89 MET A CA 1
ATOM 620 C C . MET A 1 89 ? 2.409 -2.577 0.984 1.00 98.31 89 MET A C 1
ATOM 622 O O . MET A 1 89 ? 2.736 -2.653 -0.201 1.00 98.31 89 MET A O 1
ATOM 626 N N . ARG A 1 90 ? 1.328 -1.898 1.385 1.00 98.62 90 ARG A N 1
ATOM 627 C CA . ARG A 1 90 ? 0.404 -1.221 0.468 1.00 98.62 90 ARG A CA 1
ATOM 628 C C . ARG A 1 90 ? 1.029 0.031 -0.147 1.00 98.62 90 ARG A C 1
ATOM 630 O O . ARG A 1 90 ? 0.898 0.206 -1.350 1.00 98.62 90 ARG A O 1
ATOM 637 N N . ASP A 1 91 ? 1.790 0.808 0.617 1.00 98.62 91 ASP A N 1
ATOM 638 C CA . ASP A 1 91 ? 2.567 1.942 0.103 1.00 98.62 91 ASP A CA 1
ATOM 639 C C . ASP A 1 91 ? 3.583 1.484 -0.952 1.00 98.62 91 ASP A C 1
ATOM 641 O O . ASP A 1 91 ? 3.736 2.118 -1.995 1.00 98.62 91 ASP A O 1
ATOM 645 N N . GLY A 1 92 ? 4.244 0.342 -0.727 1.00 98.56 92 GLY A N 1
ATOM 646 C CA . GLY A 1 92 ? 5.122 -0.269 -1.726 1.00 98.56 92 GLY A CA 1
ATOM 647 C C . GLY A 1 92 ? 4.373 -0.685 -2.997 1.00 98.56 92 GLY A C 1
ATOM 648 O O . GLY A 1 92 ? 4.836 -0.415 -4.104 1.00 98.56 92 GLY A O 1
ATOM 649 N N . CYS A 1 93 ? 3.201 -1.310 -2.856 1.00 98.69 93 CYS A N 1
ATOM 650 C CA . CYS A 1 93 ? 2.322 -1.625 -3.985 1.00 98.69 93 CYS A CA 1
ATOM 651 C C . CYS A 1 93 ? 1.955 -0.361 -4.783 1.00 98.69 93 CYS A C 1
ATOM 653 O O . CYS A 1 93 ? 2.166 -0.320 -5.998 1.00 98.69 93 CYS A O 1
ATOM 655 N N . ASP A 1 94 ? 1.454 0.673 -4.106 1.00 98.56 94 ASP A N 1
ATOM 656 C CA . ASP A 1 94 ? 0.993 1.913 -4.732 1.00 98.56 94 ASP A CA 1
ATOM 657 C C . ASP A 1 94 ? 2.150 2.674 -5.394 1.00 98.56 94 ASP A C 1
ATOM 659 O O . ASP A 1 94 ? 1.986 3.199 -6.498 1.00 98.56 94 ASP A O 1
ATOM 663 N N . HIS A 1 95 ? 3.345 2.639 -4.790 1.00 98.56 95 HIS A N 1
ATOM 664 C CA . HIS A 1 95 ? 4.571 3.151 -5.395 1.00 98.56 95 HIS A CA 1
ATOM 665 C C . HIS A 1 95 ? 4.835 2.498 -6.757 1.00 98.56 95 HIS A C 1
ATOM 667 O O . HIS A 1 95 ? 4.846 3.196 -7.768 1.00 98.56 95 HIS A O 1
ATOM 673 N N . PHE A 1 96 ? 4.977 1.167 -6.812 1.00 98.62 96 PHE A N 1
ATOM 674 C CA . PHE A 1 96 ? 5.336 0.477 -8.058 1.00 98.62 96 PHE A CA 1
ATOM 675 C C . PHE A 1 96 ? 4.235 0.510 -9.115 1.00 98.62 96 PHE A C 1
ATOM 677 O O . PHE A 1 96 ? 4.528 0.521 -10.311 1.00 98.62 96 PHE A O 1
ATOM 684 N N . ARG A 1 97 ? 2.966 0.532 -8.704 1.00 97.94 97 ARG A N 1
ATOM 685 C CA . ARG A 1 97 ? 1.834 0.583 -9.636 1.00 97.94 97 ARG A CA 1
ATOM 686 C C . ARG A 1 97 ? 1.703 1.951 -10.317 1.00 97.94 97 ARG A C 1
ATOM 688 O O . ARG A 1 97 ? 1.114 2.029 -11.393 1.00 97.94 97 ARG A O 1
ATOM 695 N N . GLY A 1 98 ? 2.259 3.004 -9.712 1.00 97.56 98 GLY A N 1
ATOM 696 C CA . GLY A 1 98 ? 2.330 4.353 -10.279 1.00 97.56 98 GLY A CA 1
ATOM 697 C C . GLY A 1 98 ? 3.539 4.612 -11.185 1.00 97.56 98 GLY A C 1
ATOM 698 O O . GLY A 1 98 ? 3.634 5.690 -11.769 1.00 97.56 98 GLY A O 1
ATOM 699 N N . GLU A 1 99 ? 4.467 3.661 -11.308 1.00 98.56 99 GLU A N 1
ATOM 700 C CA . GLU A 1 99 ? 5.696 3.840 -12.082 1.00 98.56 99 GLU A CA 1
ATOM 701 C C . GLU A 1 99 ? 5.551 3.523 -13.581 1.00 98.56 99 GLU A C 1
ATOM 703 O O . GLU A 1 99 ? 4.747 2.688 -14.000 1.00 98.56 99 GLU A O 1
ATOM 708 N N . GLU A 1 100 ? 6.383 4.162 -14.412 1.00 98.31 100 GLU A N 1
ATOM 709 C CA . GLU A 1 100 ? 6.361 3.982 -15.867 1.00 98.31 100 GLU A CA 1
ATOM 710 C C . GLU A 1 100 ? 7.216 2.778 -16.337 1.00 98.31 100 GLU A C 1
ATOM 712 O O . GLU A 1 100 ? 8.408 2.692 -16.022 1.00 98.31 100 GLU A O 1
ATOM 717 N N . PRO A 1 101 ? 6.672 1.867 -17.171 1.00 98.12 101 PRO A N 1
ATOM 718 C CA . PRO A 1 101 ? 7.402 0.732 -17.740 1.00 98.12 101 PRO A CA 1
ATOM 719 C C . PRO A 1 101 ? 8.119 1.096 -19.058 1.00 98.12 101 PRO A C 1
ATOM 721 O O . PRO A 1 101 ? 7.817 0.526 -20.118 1.00 98.12 101 PRO A O 1
ATOM 724 N N . TYR A 1 102 ? 9.059 2.046 -18.992 1.00 97.56 102 TYR A N 1
ATOM 725 C CA . TYR A 1 102 ? 9.710 2.665 -20.161 1.00 97.56 102 TYR A CA 1
ATOM 726 C C . TYR A 1 102 ? 10.537 1.697 -21.026 1.00 97.56 102 TYR A C 1
ATOM 728 O O . TYR A 1 102 ? 10.766 1.954 -22.207 1.00 97.56 102 TYR A O 1
ATOM 736 N N . ASP A 1 103 ? 10.934 0.547 -20.482 1.00 98.62 103 ASP A N 1
ATOM 737 C CA . ASP A 1 103 ? 11.541 -0.544 -21.238 1.00 98.62 103 ASP A CA 1
ATOM 738 C C . ASP A 1 103 ? 11.036 -1.923 -20.770 1.00 98.62 103 ASP A C 1
ATOM 740 O O . ASP A 1 103 ? 10.154 -2.047 -19.915 1.00 98.62 103 ASP A O 1
ATOM 744 N N . ALA A 1 104 ? 11.527 -2.987 -21.412 1.00 98.62 104 ALA A N 1
ATOM 745 C CA . ALA A 1 104 ? 11.091 -4.351 -21.127 1.00 98.62 104 ALA A CA 1
ATOM 746 C C . ALA A 1 104 ? 11.576 -4.889 -19.777 1.00 98.62 104 ALA A C 1
ATOM 748 O O . ALA A 1 104 ? 10.830 -5.621 -19.126 1.00 98.62 104 ALA A O 1
ATOM 749 N N . GLU A 1 105 ? 12.783 -4.519 -19.357 1.00 98.62 105 GLU A N 1
ATOM 750 C CA . GL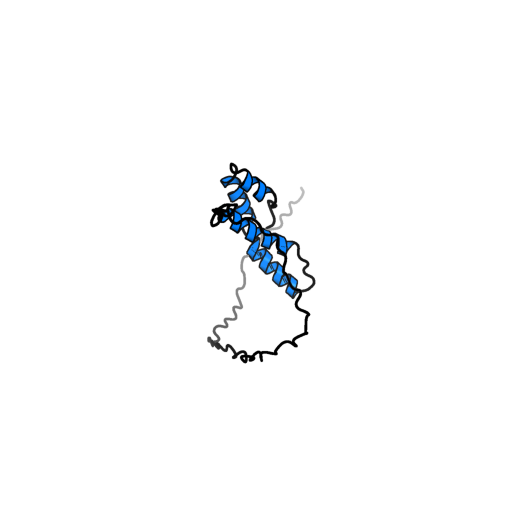U A 1 105 ? 13.344 -4.939 -18.076 1.00 98.62 105 GLU A CA 1
ATOM 751 C C . GLU A 1 105 ? 12.579 -4.274 -16.932 1.00 98.62 105 GLU A C 1
ATOM 753 O O . GLU A 1 105 ? 12.073 -4.956 -16.036 1.00 98.62 105 GLU A O 1
ATOM 758 N N . ARG A 1 106 ? 12.375 -2.955 -17.024 1.00 98.56 106 ARG A N 1
ATOM 759 C CA . ARG A 1 106 ? 11.599 -2.184 -16.059 1.00 98.56 106 ARG A CA 1
ATOM 760 C C . ARG A 1 106 ? 10.177 -2.709 -15.953 1.00 98.56 106 ARG A C 1
ATOM 762 O O . ARG A 1 106 ? 9.688 -2.901 -14.847 1.00 98.56 106 ARG A O 1
ATOM 769 N N . ARG A 1 107 ? 9.523 -3.015 -17.077 1.00 98.75 107 ARG A N 1
ATOM 770 C CA . ARG A 1 107 ? 8.170 -3.594 -17.074 1.00 98.75 107 ARG A CA 1
ATOM 771 C C . ARG A 1 107 ? 8.099 -4.916 -16.318 1.00 98.75 107 ARG A C 1
ATOM 773 O O . ARG A 1 107 ? 7.161 -5.116 -15.551 1.00 98.75 107 ARG A O 1
ATOM 780 N N . ALA A 1 108 ? 9.061 -5.811 -16.540 1.00 98.75 108 ALA A N 1
ATOM 781 C CA . ALA A 1 108 ? 9.108 -7.092 -15.844 1.00 98.75 108 ALA A CA 1
ATOM 782 C C . ALA A 1 108 ? 9.335 -6.897 -14.336 1.00 98.75 108 ALA A C 1
ATOM 784 O O . ALA A 1 108 ? 8.643 -7.516 -13.530 1.00 98.75 108 ALA A O 1
ATOM 785 N N . PHE A 1 109 ? 10.235 -5.985 -13.962 1.00 98.69 109 PHE A N 1
ATOM 786 C CA . PHE A 1 109 ? 10.498 -5.633 -12.568 1.00 98.69 109 PHE A CA 1
ATOM 787 C C . PHE A 1 109 ? 9.263 -5.051 -11.866 1.00 98.69 109 PHE A C 1
ATOM 789 O O . PHE A 1 109 ? 8.899 -5.509 -10.783 1.00 98.69 109 PHE A O 1
ATOM 796 N N . LEU A 1 110 ? 8.589 -4.074 -12.480 1.00 98.75 110 LEU A N 1
ATOM 797 C CA . LEU A 1 110 ? 7.378 -3.473 -11.916 1.00 98.75 110 LEU A CA 1
ATOM 798 C C . LEU A 1 110 ? 6.268 -4.518 -11.764 1.00 98.75 110 LEU A C 1
ATOM 800 O O . LEU A 1 110 ? 5.652 -4.602 -10.706 1.00 98.75 110 LEU A O 1
ATOM 804 N N . ALA A 1 111 ? 6.058 -5.367 -12.774 1.00 98.56 111 ALA A N 1
ATOM 805 C CA . ALA A 1 111 ? 5.053 -6.426 -12.715 1.00 98.56 111 ALA A CA 1
ATOM 806 C C . ALA A 1 111 ? 5.315 -7.434 -11.581 1.00 98.56 111 ALA A C 1
ATOM 808 O O . ALA A 1 111 ? 4.370 -7.867 -10.921 1.00 98.56 111 ALA A O 1
ATOM 809 N N . GLU A 1 112 ? 6.578 -7.795 -11.334 1.00 98.75 112 GLU A N 1
ATOM 810 C CA . GLU A 1 112 ? 6.952 -8.665 -10.215 1.00 98.75 112 GLU A CA 1
ATOM 811 C C . GLU A 1 112 ? 6.624 -8.020 -8.866 1.00 98.75 112 GLU A C 1
ATOM 813 O O . GLU A 1 112 ? 5.960 -8.633 -8.032 1.00 98.75 112 GLU A O 1
ATOM 818 N N . ASN A 1 113 ? 7.045 -6.769 -8.665 1.00 98.69 113 ASN A N 1
ATOM 819 C CA . ASN A 1 113 ? 6.851 -6.072 -7.395 1.00 98.69 113 ASN A CA 1
ATOM 820 C C . ASN A 1 113 ? 5.374 -5.777 -7.123 1.00 98.69 113 ASN A C 1
ATOM 822 O O . ASN A 1 113 ? 4.904 -6.032 -6.017 1.00 98.69 113 ASN A O 1
ATOM 826 N N . VAL A 1 114 ? 4.619 -5.331 -8.133 1.00 98.75 114 VAL A N 1
ATOM 827 C CA . VAL A 1 114 ? 3.161 -5.156 -8.033 1.00 98.75 114 VAL A CA 1
ATOM 828 C C . VAL A 1 114 ? 2.507 -6.478 -7.644 1.00 98.75 114 VAL A C 1
ATOM 830 O O . VAL A 1 114 ? 1.739 -6.525 -6.688 1.00 98.75 114 VAL A O 1
ATOM 833 N N . ARG A 1 115 ? 2.853 -7.592 -8.301 1.00 98.50 115 ARG A N 1
ATOM 834 C CA . ARG A 1 115 ? 2.298 -8.900 -7.928 1.00 98.50 115 ARG A CA 1
ATOM 835 C C . ARG A 1 115 ? 2.665 -9.290 -6.495 1.00 98.50 115 ARG A C 1
ATOM 837 O O . ARG A 1 115 ? 1.804 -9.783 -5.771 1.00 98.50 115 ARG A O 1
ATOM 844 N N . SER A 1 116 ? 3.911 -9.075 -6.079 1.00 98.44 116 SER A N 1
ATOM 845 C CA . SER A 1 116 ? 4.382 -9.453 -4.744 1.00 98.44 116 SER A CA 1
ATOM 846 C C . SER A 1 116 ? 3.769 -8.612 -3.624 1.00 98.44 116 SER A C 1
ATOM 848 O O . SER A 1 116 ? 3.557 -9.139 -2.536 1.00 98.44 116 SER A O 1
ATOM 850 N N . LEU A 1 117 ? 3.530 -7.321 -3.859 1.00 98.50 117 LEU A N 1
ATOM 851 C CA . LEU A 1 117 ? 3.124 -6.375 -2.816 1.00 98.50 117 LEU A CA 1
ATOM 852 C C . LEU A 1 117 ? 1.625 -6.095 -2.813 1.00 98.50 117 LEU A C 1
ATOM 854 O O . LEU A 1 117 ? 1.075 -5.827 -1.754 1.00 98.50 117 LEU A O 1
ATOM 858 N N . CYS A 1 118 ? 0.954 -6.158 -3.964 1.00 98.56 118 CYS A N 1
ATOM 859 C CA . CYS A 1 118 ? -0.472 -5.854 -4.048 1.00 98.56 118 CYS A CA 1
ATOM 860 C C . CYS A 1 118 ? -1.355 -7.070 -3.738 1.00 98.56 118 CYS A C 1
ATOM 862 O O . CYS A 1 118 ? -2.456 -6.897 -3.226 1.00 98.56 118 CYS A O 1
ATOM 864 N N . THR A 1 119 ? -0.905 -8.299 -4.003 1.00 98.50 119 THR A N 1
ATOM 865 C CA . THR A 1 119 ? -1.764 -9.489 -3.854 1.00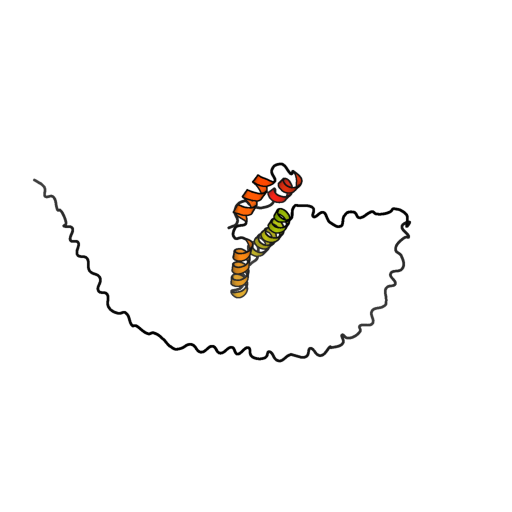 98.50 119 THR A CA 1
ATOM 866 C C . THR A 1 119 ? -2.236 -9.690 -2.406 1.00 98.50 119 THR A C 1
ATOM 868 O O . THR A 1 119 ? -1.437 -9.790 -1.478 1.00 98.50 119 THR A O 1
ATOM 871 N N . GLY A 1 120 ? -3.549 -9.817 -2.214 1.00 98.38 120 GLY A N 1
ATOM 872 C CA . GLY A 1 120 ? -4.224 -10.012 -0.930 1.00 98.38 120 GLY A CA 1
ATOM 873 C C . GLY A 1 120 ? -4.396 -8.750 -0.075 1.00 98.38 120 GLY A C 1
ATOM 874 O O . GLY A 1 120 ? -4.993 -8.821 1.007 1.00 98.38 120 GLY A O 1
ATOM 875 N N . THR A 1 121 ? -3.898 -7.599 -0.520 1.00 98.56 121 THR A N 1
ATOM 876 C CA . THR A 1 121 ? -3.950 -6.351 0.244 1.00 98.56 121 THR A CA 1
ATOM 877 C C . THR A 1 121 ? -5.347 -5.73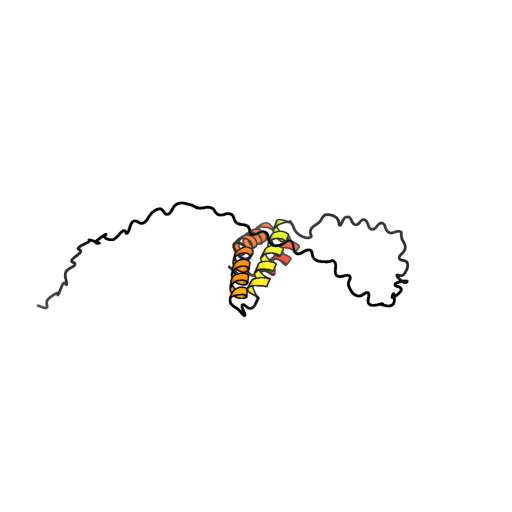2 0.304 1.00 98.56 121 THR A C 1
ATOM 879 O O . THR A 1 121 ? -5.702 -5.192 1.351 1.00 98.56 121 THR A O 1
ATOM 882 N N . ASP A 1 122 ? -6.202 -5.919 -0.704 1.00 98.75 122 ASP A N 1
ATOM 883 C CA . ASP A 1 122 ? -7.604 -5.474 -0.681 1.00 98.75 122 ASP A CA 1
ATOM 884 C C . ASP A 1 122 ? -8.400 -6.214 0.411 1.00 98.75 122 ASP A C 1
ATOM 886 O O . ASP A 1 122 ? -9.148 -5.625 1.200 1.00 98.75 122 ASP A O 1
ATOM 890 N N . ALA A 1 123 ? -8.195 -7.531 0.519 1.00 98.75 123 ALA A N 1
ATOM 891 C CA . ALA A 1 123 ? -8.815 -8.347 1.561 1.00 98.75 123 ALA A CA 1
ATOM 892 C C . ALA A 1 123 ? -8.269 -8.005 2.961 1.00 98.75 123 ALA A C 1
ATOM 894 O O . ALA A 1 123 ? -9.030 -7.972 3.941 1.00 98.75 123 ALA A O 1
ATOM 895 N N . LYS A 1 124 ? -6.961 -7.722 3.067 1.00 98.69 124 LYS A N 1
ATOM 896 C CA . LYS A 1 124 ? -6.327 -7.289 4.321 1.00 98.69 124 LYS A CA 1
ATOM 897 C C . LYS A 1 124 ? -6.877 -5.933 4.770 1.00 98.69 124 LYS A C 1
ATOM 899 O O . LYS A 1 124 ? -7.276 -5.816 5.928 1.00 98.69 124 LYS A O 1
ATOM 904 N N . LEU A 1 125 ? -7.014 -4.963 3.865 1.00 98.81 125 LEU A N 1
ATOM 905 C CA . LEU A 1 125 ? -7.595 -3.648 4.152 1.00 98.81 125 LEU A CA 1
ATOM 906 C C . LEU A 1 125 ? -9.026 -3.762 4.689 1.00 98.81 125 LEU A C 1
ATOM 908 O O . LEU A 1 125 ? -9.345 -3.206 5.743 1.00 98.81 125 LEU A O 1
ATOM 912 N N . ALA A 1 126 ? -9.879 -4.540 4.016 1.00 98.75 126 ALA A N 1
ATOM 913 C CA . ALA A 1 126 ? -11.250 -4.779 4.466 1.00 98.75 126 ALA A CA 1
ATOM 914 C C . ALA A 1 126 ? -11.294 -5.407 5.872 1.00 98.75 126 ALA A C 1
ATOM 916 O O . ALA A 1 126 ? -12.117 -5.032 6.716 1.00 98.75 126 ALA A O 1
ATOM 917 N N . THR A 1 127 ? -10.379 -6.339 6.148 1.00 98.75 127 THR A N 1
ATOM 918 C CA . THR A 1 127 ? -10.251 -6.988 7.459 1.00 98.75 127 THR A CA 1
ATOM 919 C C . THR A 1 127 ? -9.822 -6.000 8.541 1.00 98.75 127 THR A C 1
ATOM 921 O O . THR A 1 127 ? -10.453 -5.952 9.602 1.00 98.75 127 THR A O 1
ATOM 924 N N . LEU A 1 128 ? -8.798 -5.186 8.275 1.00 98.75 128 LEU A N 1
ATOM 925 C CA . LEU A 1 128 ? -8.277 -4.200 9.221 1.00 98.75 128 LEU A CA 1
ATOM 926 C C . LEU A 1 128 ? -9.315 -3.121 9.532 1.00 98.75 128 LEU A C 1
ATOM 928 O O . LEU A 1 128 ? -9.600 -2.877 10.703 1.00 98.75 128 LEU A O 1
ATOM 932 N N . ARG A 1 129 ? -9.986 -2.561 8.519 1.00 98.56 129 ARG A N 1
ATOM 933 C CA . ARG A 1 129 ? -11.063 -1.578 8.726 1.00 98.56 129 ARG A CA 1
ATOM 934 C C . ARG A 1 129 ? -12.206 -2.142 9.564 1.00 98.56 129 ARG A C 1
ATOM 936 O O . ARG A 1 129 ? -12.724 -1.465 10.447 1.00 98.56 129 ARG A O 1
ATOM 943 N N . LYS A 1 130 ? -12.587 -3.406 9.351 1.00 98.62 130 LYS A N 1
ATOM 944 C CA . LYS A 1 130 ? -13.613 -4.062 10.175 1.00 98.62 130 LYS A CA 1
ATOM 945 C C . LYS A 1 130 ? -13.160 -4.239 11.626 1.00 98.62 130 LYS A C 1
ATOM 947 O O . LYS A 1 130 ? -13.972 -4.049 12.536 1.00 98.62 130 LYS A O 1
ATOM 952 N N . ARG A 1 131 ? -11.903 -4.643 11.835 1.00 98.56 131 ARG A N 1
ATOM 953 C CA . ARG A 1 131 ? -11.319 -4.903 13.157 1.00 98.56 131 ARG A CA 1
ATOM 954 C C . ARG A 1 131 ? -11.165 -3.617 13.967 1.00 98.56 131 ARG A C 1
ATOM 956 O O . ARG A 1 131 ? -11.610 -3.575 15.111 1.00 98.56 131 ARG A O 1
ATOM 963 N N . TYR A 1 132 ? -10.630 -2.572 13.346 1.00 98.00 132 TYR A N 1
ATOM 964 C CA . TYR A 1 132 ? -10.272 -1.310 13.990 1.00 98.00 132 TYR A CA 1
ATOM 965 C C . TYR A 1 132 ? -11.322 -0.203 13.853 1.00 98.00 132 TYR A C 1
ATOM 967 O O . TYR A 1 132 ? -11.060 0.932 14.214 1.00 98.00 132 TYR A O 1
ATOM 975 N N . LYS A 1 133 ? -12.555 -0.513 13.436 1.00 97.94 133 LYS A N 1
ATOM 976 C CA . LYS A 1 133 ? -13.646 0.469 13.232 1.00 97.94 133 LYS A CA 1
ATOM 977 C C . LYS A 1 133 ? -14.000 1.380 14.424 1.00 97.94 133 LYS A C 1
ATOM 979 O O . LYS A 1 133 ? -14.842 2.259 14.281 1.00 97.94 133 LYS A O 1
ATOM 984 N N . LYS A 1 134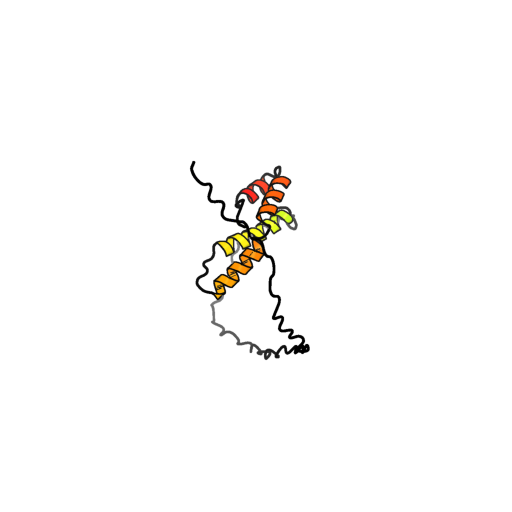 ? -13.501 1.078 15.626 1.00 97.75 134 LYS A N 1
ATOM 985 C CA . LYS A 1 134 ? -13.720 1.867 16.853 1.00 97.75 134 LYS A CA 1
ATOM 986 C C . LYS A 1 134 ? -12.498 2.700 17.249 1.00 97.75 134 LYS A C 1
ATOM 988 O O . LYS A 1 134 ? -12.594 3.476 18.191 1.00 97.75 134 LYS A O 1
ATOM 993 N N . ASP A 1 135 ? -11.383 2.504 16.562 1.00 97.75 135 ASP A N 1
ATOM 994 C CA . ASP A 1 135 ? -10.149 3.251 16.725 1.00 97.75 135 ASP A CA 1
ATOM 995 C C . ASP A 1 135 ? -10.138 4.359 15.668 1.00 97.75 135 ASP A C 1
ATOM 997 O O . ASP A 1 135 ? -10.119 4.083 14.463 1.00 97.75 135 ASP A O 1
ATOM 1001 N N . ALA A 1 136 ? -10.265 5.605 16.122 1.00 96.69 136 ALA A N 1
ATOM 1002 C CA . ALA A 1 136 ? -10.393 6.751 15.232 1.00 96.69 136 ALA A CA 1
ATOM 1003 C C . ALA A 1 136 ? -9.108 6.984 14.429 1.00 96.69 136 ALA A C 1
ATOM 1005 O O . ALA A 1 136 ? -9.198 7.259 13.233 1.00 96.69 136 ALA A O 1
ATOM 1006 N N . ASP A 1 137 ? -7.944 6.805 15.051 1.00 96.25 137 ASP A N 1
ATOM 1007 C CA . ASP A 1 137 ? -6.649 7.085 14.435 1.00 96.25 137 ASP A CA 1
ATOM 1008 C C . ASP A 1 137 ? -6.322 6.032 13.371 1.00 96.25 137 ASP A C 1
ATOM 1010 O O . ASP A 1 137 ? -5.991 6.378 12.235 1.00 96.25 137 ASP A O 1
ATOM 1014 N N . VAL A 1 138 ? -6.529 4.744 13.678 1.00 97.62 138 VAL A N 1
ATOM 1015 C CA . VAL A 1 138 ? -6.363 3.665 12.688 1.00 97.62 138 VAL A CA 1
ATOM 1016 C C . VAL A 1 138 ? -7.382 3.796 11.556 1.00 97.62 138 VAL A C 1
ATOM 1018 O O . VAL A 1 138 ? -7.045 3.603 10.388 1.00 97.62 138 VAL A O 1
ATOM 1021 N N . THR A 1 139 ? -8.636 4.136 11.865 1.00 97.31 139 THR A N 1
ATOM 1022 C CA . THR A 1 139 ? -9.663 4.321 10.828 1.00 97.31 139 THR A CA 1
ATOM 1023 C C . THR A 1 139 ? -9.299 5.474 9.892 1.00 97.31 139 THR A C 1
ATOM 1025 O O . THR A 1 139 ? -9.406 5.321 8.675 1.00 97.31 139 THR A O 1
ATOM 1028 N N . LEU A 1 140 ? -8.829 6.598 10.445 1.00 97.06 140 LEU A N 1
ATOM 1029 C CA . LEU A 1 140 ? -8.380 7.757 9.679 1.00 97.06 140 LEU A CA 1
ATOM 1030 C C . LEU A 1 140 ? -7.169 7.419 8.801 1.00 97.06 140 LEU A C 1
ATOM 1032 O O . LEU A 1 140 ? -7.134 7.825 7.643 1.00 97.06 140 LEU A O 1
ATOM 1036 N N . ALA A 1 141 ? -6.207 6.650 9.314 1.00 96.75 141 ALA A N 1
ATOM 1037 C CA . ALA A 1 141 ? -5.048 6.212 8.540 1.00 96.75 141 ALA A CA 1
ATOM 1038 C C . ALA A 1 141 ? -5.451 5.275 7.388 1.00 96.75 141 ALA A C 1
ATOM 1040 O O . ALA A 1 141 ? -5.034 5.456 6.245 1.00 96.75 141 ALA A O 1
ATOM 1041 N N . LEU A 1 142 ? -6.318 4.295 7.659 1.00 98.19 142 LEU A N 1
ATOM 1042 C CA . LEU A 1 142 ? -6.714 3.297 6.666 1.00 98.19 142 LEU A CA 1
ATOM 1043 C C . LEU A 1 142 ? -7.663 3.834 5.590 1.00 98.19 142 LEU A C 1
ATOM 1045 O O . LEU A 1 142 ? -7.841 3.160 4.577 1.00 98.19 142 LEU A O 1
ATOM 1049 N N . GLN A 1 143 ? -8.296 4.997 5.770 1.00 97.50 143 GLN A N 1
ATOM 1050 C CA . GLN A 1 143 ? -9.227 5.560 4.779 1.00 97.50 143 GLN A CA 1
ATOM 1051 C C . GLN A 1 143 ? -8.528 6.042 3.495 1.00 97.50 143 GLN A C 1
ATOM 1053 O O . GLN A 1 143 ? -9.186 6.168 2.468 1.00 97.50 143 GLN A O 1
ATOM 1058 N N . ALA A 1 144 ? -7.223 6.332 3.561 1.00 96.31 144 ALA A N 1
ATOM 1059 C CA . ALA A 1 144 ? -6.459 6.869 2.436 1.00 96.31 144 ALA A CA 1
ATOM 1060 C C . ALA A 1 144 ? -6.233 5.835 1.321 1.00 96.31 144 ALA A C 1
ATOM 1062 O O . ALA A 1 144 ? -6.036 6.209 0.169 1.00 96.31 144 ALA A O 1
ATOM 1063 N N . TYR A 1 145 ? -6.291 4.545 1.655 1.00 98.50 145 TYR A N 1
ATOM 1064 C CA . TYR A 1 145 ? -6.067 3.459 0.707 1.00 98.50 145 TYR A CA 1
ATOM 1065 C C . TYR A 1 145 ? -7.328 3.126 -0.098 1.00 98.50 145 TYR A C 1
ATOM 1067 O O . TYR A 1 145 ? -8.429 3.024 0.452 1.00 98.50 145 TYR A O 1
ATOM 1075 N N . GLU A 1 146 ? -7.155 2.897 -1.399 1.00 98.25 146 GLU A N 1
ATOM 1076 C CA . GLU A 1 146 ? -8.224 2.450 -2.297 1.00 98.25 146 GLU A CA 1
ATOM 1077 C C . GLU A 1 146 ? -8.741 1.054 -1.912 1.00 98.25 146 GLU A C 1
ATOM 1079 O O . GLU A 1 146 ? -7.982 0.219 -1.426 1.00 98.25 146 GLU A O 1
ATOM 1084 N N . ASP A 1 147 ? -10.018 0.762 -2.171 1.00 98.19 147 ASP A N 1
ATOM 1085 C CA . ASP A 1 147 ? -10.619 -0.539 -1.829 1.00 98.19 147 ASP A CA 1
ATOM 1086 C C . ASP A 1 147 ? -10.173 -1.682 -2.746 1.00 98.19 147 ASP A C 1
ATOM 1088 O O . ASP A 1 147 ? -10.279 -2.851 -2.365 1.00 98.19 147 ASP A O 1
ATOM 1092 N N . ARG A 1 148 ? -9.785 -1.350 -3.985 1.00 97.62 148 ARG A N 1
ATOM 1093 C CA . ARG A 1 148 ? -9.577 -2.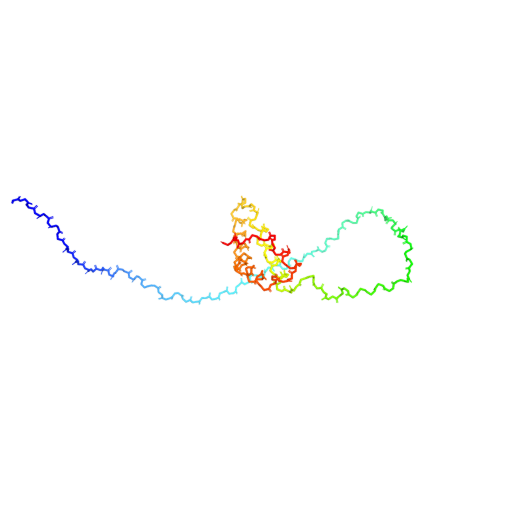304 -5.078 1.00 97.62 148 ARG A CA 1
ATOM 1094 C C . ARG A 1 148 ? -8.396 -1.895 -5.951 1.00 97.62 148 ARG A C 1
ATOM 1096 O O . ARG A 1 148 ? -8.551 -1.006 -6.786 1.00 97.62 148 ARG A O 1
ATOM 1103 N N . VAL A 1 149 ? -7.248 -2.552 -5.791 1.00 96.50 149 VAL A N 1
ATOM 1104 C CA . VAL A 1 149 ? -6.068 -2.324 -6.659 1.00 96.50 149 VAL A CA 1
ATOM 1105 C C . VAL A 1 149 ? -5.506 -3.597 -7.291 1.00 96.50 149 VAL A C 1
ATOM 1107 O O . VAL A 1 149 ? -4.620 -3.487 -8.141 1.00 96.50 149 VAL A O 1
ATOM 1110 N N . GLU A 1 150 ? -6.013 -4.764 -6.881 1.00 91.81 150 GLU A N 1
ATOM 1111 C CA . GLU A 1 150 ? -5.651 -6.091 -7.402 1.00 91.81 150 GLU A CA 1
ATOM 1112 C C . GLU A 1 150 ? -6.441 -6.500 -8.650 1.00 91.81 150 GLU A C 1
ATOM 1114 O O . GLU A 1 150 ? -7.674 -6.259 -8.702 1.00 91.81 150 GLU A O 1
#

Sequence (150 aa):
MGLVLAMLTAGCSRAPAEQRRAEAPATAEAVNAAAPVPNATVANVAAPVVDEPAVSLTSVPDLPANEAVTNEAEGAMPFPDEVTDFMVMRDGCDHFRGEEPYDAERRAFLAENVRSLCTGTDAKLATLRKRYKKDADVTLALQAYEDRVE

pLDDT: mean 74.64, std 22.91, range [39.44, 98.81]

Secondary structure (DSSP, 8-state):
------PPP----------------PPP------------------------------------S-S----TTSS--SS-HHHHHHHHHHHHHHHHHTS---SHHHHHHHHHHHHHHHTTHHHHHHHHHHHHTT-HHHHHHHTTS-S---

Radius of gyration: 33.34 Å; chains: 1; bounding box: 91×70×82 Å

Foldseek 3Di:
DDDDDDDDDDDDDDDDDDDPPDDDDDDDDDDPDPPPPPPPPPPPPPDPPPPDPDPDPPDDDDDDPPDPPPCPVVPDDVDDPLLVVLCVLQVQLVVLVPDDCPDDVSVVVSVVSNCVRVPCSLVSLVVQCVVCVVPPVSVVVSVVDDNDDD